Protein AF-A0AAF0R955-F1 (afdb_monomer)

pLDDT: mean 79.04, std 15.44, range [46.47, 97.5]

Structure (mmCIF, N/CA/C/O backbone):
data_AF-A0AAF0R955-F1
#
_entry.id   AF-A0AAF0R955-F1
#
loop_
_atom_site.group_PDB
_atom_site.id
_atom_site.type_symbol
_atom_site.label_atom_id
_atom_site.label_alt_id
_atom_site.label_comp_id
_atom_site.label_asym_id
_atom_site.label_entity_id
_atom_site.label_seq_id
_atom_site.pdbx_PDB_ins_code
_atom_site.Cartn_x
_atom_site.Cartn_y
_atom_site.Cartn_z
_atom_site.occupancy
_atom_site.B_iso_or_equiv
_atom_site.auth_seq_id
_atom_site.auth_comp_id
_atom_site.auth_asym_id
_atom_site.auth_atom_id
_atom_site.pdbx_PDB_model_num
ATOM 1 N N . LEU A 1 1 ? 21.781 14.981 -6.974 1.00 46.47 1 LEU A N 1
ATOM 2 C CA . LEU A 1 1 ? 20.599 15.877 -7.024 1.00 46.47 1 LEU A CA 1
ATOM 3 C C . LEU A 1 1 ? 19.527 15.297 -6.111 1.00 46.47 1 LEU A C 1
ATOM 5 O O . LEU A 1 1 ? 18.866 14.338 -6.488 1.00 46.47 1 LEU A O 1
ATOM 9 N N . GLN A 1 2 ? 19.430 15.808 -4.885 1.00 51.97 2 GLN A N 1
ATOM 10 C CA . GLN A 1 2 ? 18.447 15.369 -3.895 1.00 51.97 2 GLN A CA 1
ATOM 11 C C . GLN A 1 2 ? 17.119 16.076 -4.202 1.00 51.97 2 GLN A C 1
ATOM 13 O O . GLN A 1 2 ? 17.027 17.295 -4.088 1.00 51.97 2 GLN A O 1
ATOM 18 N N . LEU A 1 3 ? 16.104 15.339 -4.657 1.00 54.38 3 LEU A N 1
ATOM 19 C CA . LEU A 1 3 ? 14.757 15.879 -4.875 1.00 54.38 3 LEU A CA 1
ATOM 20 C C . LEU A 1 3 ? 14.030 15.946 -3.527 1.00 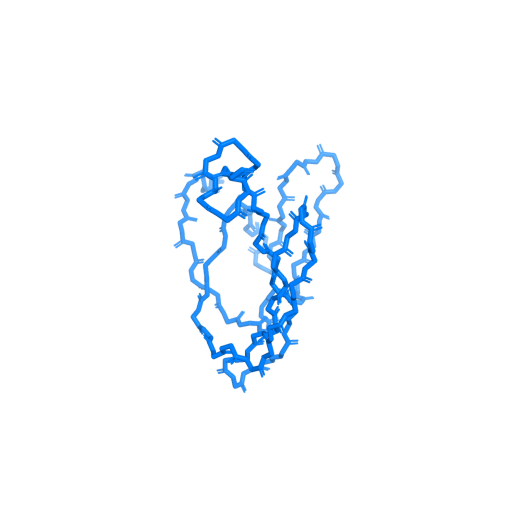54.38 3 LEU A C 1
ATOM 22 O O . LEU A 1 3 ? 13.204 15.100 -3.198 1.00 54.38 3 LEU A O 1
ATOM 26 N N . VAL A 1 4 ? 14.386 16.946 -2.723 1.00 54.47 4 VAL A N 1
ATOM 27 C CA . VAL A 1 4 ? 13.684 17.260 -1.476 1.00 54.47 4 VAL A CA 1
ATOM 28 C C . VAL A 1 4 ? 12.288 17.780 -1.848 1.00 54.47 4 VAL A C 1
ATOM 30 O O . VAL A 1 4 ? 12.170 18.744 -2.598 1.00 54.47 4 VAL A O 1
ATOM 33 N N . ASN A 1 5 ? 11.237 17.123 -1.351 1.00 58.12 5 ASN A N 1
ATOM 34 C CA . ASN A 1 5 ? 9.813 17.464 -1.541 1.00 58.12 5 ASN A CA 1
ATOM 35 C C . ASN A 1 5 ? 9.205 17.230 -2.936 1.00 58.12 5 ASN A C 1
ATOM 37 O O . ASN A 1 5 ? 8.158 17.795 -3.250 1.00 58.12 5 ASN A O 1
ATOM 41 N N . ALA A 1 6 ? 9.784 16.364 -3.769 1.00 64.50 6 ALA A N 1
ATOM 42 C CA . ALA A 1 6 ? 9.108 15.954 -5.000 1.00 64.50 6 ALA A CA 1
ATOM 43 C C . ALA A 1 6 ? 8.033 14.891 -4.718 1.00 64.50 6 ALA A C 1
ATOM 45 O O . ALA A 1 6 ? 8.331 13.802 -4.228 1.00 64.50 6 ALA A O 1
ATOM 46 N N . HIS A 1 7 ? 6.784 15.195 -5.067 1.00 65.88 7 HIS A N 1
ATOM 47 C CA . HIS A 1 7 ? 5.679 14.241 -5.026 1.00 65.88 7 HIS A CA 1
ATOM 48 C C . HIS A 1 7 ? 5.723 13.367 -6.277 1.00 65.88 7 HIS A C 1
ATOM 50 O O . HIS A 1 7 ? 5.182 13.715 -7.327 1.00 65.88 7 HIS A O 1
ATOM 56 N N . ASN A 1 8 ? 6.417 12.238 -6.182 1.00 75.25 8 ASN A N 1
ATOM 57 C CA . ASN A 1 8 ? 6.484 11.286 -7.280 1.00 75.25 8 ASN A CA 1
ATOM 58 C C . ASN A 1 8 ? 5.301 10.316 -7.187 1.00 75.25 8 ASN A C 1
ATOM 60 O O . ASN A 1 8 ? 5.060 9.717 -6.135 1.00 75.25 8 ASN A O 1
ATOM 64 N N . LYS A 1 9 ? 4.573 10.177 -8.298 1.00 86.94 9 LYS A N 1
ATOM 65 C CA . LYS A 1 9 ? 3.480 9.213 -8.437 1.00 86.94 9 LYS A CA 1
ATOM 66 C C . LYS A 1 9 ? 4.048 7.853 -8.830 1.00 86.94 9 LYS A C 1
ATOM 68 O O . LYS A 1 9 ? 4.807 7.771 -9.794 1.00 86.94 9 LYS A O 1
ATOM 73 N N . PHE A 1 10 ? 3.666 6.823 -8.091 1.00 88.38 10 PHE A N 1
ATOM 74 C CA . PHE A 1 10 ? 4.115 5.446 -8.268 1.00 88.38 10 PHE A CA 1
ATOM 75 C C . PHE A 1 10 ? 2.933 4.508 -8.469 1.00 88.38 10 PHE A C 1
ATOM 77 O O . PHE A 1 10 ? 1.839 4.751 -7.948 1.00 88.38 10 PHE A O 1
ATOM 84 N N . LEU A 1 11 ? 3.183 3.419 -9.191 1.00 92.38 11 LEU A N 1
ATOM 85 C CA . LEU A 1 11 ? 2.287 2.269 -9.192 1.00 92.38 11 LEU A CA 1
ATOM 86 C C . LEU A 1 11 ? 2.442 1.521 -7.869 1.00 92.38 11 LEU A C 1
ATOM 88 O O . LEU A 1 11 ? 3.509 1.553 -7.252 1.00 92.38 11 LEU A O 1
ATOM 92 N N . VAL A 1 12 ? 1.400 0.819 -7.437 1.00 92.12 12 VAL A N 1
ATOM 93 C CA . VAL A 1 12 ? 1.421 0.044 -6.191 1.00 92.12 12 VAL A CA 1
ATOM 94 C C . VAL A 1 12 ? 2.547 -0.999 -6.214 1.00 92.12 12 VAL A C 1
ATOM 96 O O . VAL A 1 12 ? 3.253 -1.173 -5.220 1.00 92.12 12 VAL A O 1
ATOM 99 N N . PHE A 1 13 ? 2.803 -1.621 -7.368 1.00 92.19 13 PHE A N 1
ATOM 100 C CA . PHE A 1 13 ? 3.927 -2.543 -7.553 1.00 92.19 13 PHE A CA 1
ATOM 101 C C . PHE A 1 13 ? 5.304 -1.913 -7.268 1.00 92.19 13 PHE A C 1
ATOM 103 O O . PHE A 1 13 ? 6.187 -2.580 -6.724 1.00 92.19 13 PHE A O 1
ATOM 110 N N . ASP A 1 14 ? 5.507 -0.628 -7.583 1.00 90.19 14 ASP A N 1
ATOM 111 C CA . ASP A 1 14 ? 6.808 0.028 -7.399 1.00 90.19 14 ASP A CA 1
ATOM 112 C C . ASP A 1 14 ? 7.217 0.081 -5.920 1.00 90.19 14 ASP A C 1
ATOM 114 O O . ASP A 1 14 ? 8.410 -0.006 -5.609 1.00 90.19 14 ASP A O 1
ATOM 118 N N . PHE A 1 15 ? 6.244 0.151 -5.001 1.00 88.88 15 PHE A N 1
ATOM 119 C CA . PHE A 1 15 ? 6.493 0.171 -3.557 1.00 88.88 15 PHE A CA 1
ATOM 120 C C . PHE A 1 15 ? 7.185 -1.099 -3.059 1.00 88.88 15 PHE A C 1
ATOM 122 O O . PHE A 1 15 ? 7.984 -1.027 -2.128 1.00 88.88 15 PHE A O 1
ATOM 129 N N . LEU A 1 16 ? 6.955 -2.245 -3.708 1.00 87.69 16 LEU A N 1
ATOM 130 C CA . LEU A 1 16 ? 7.617 -3.506 -3.359 1.00 87.69 16 LEU A C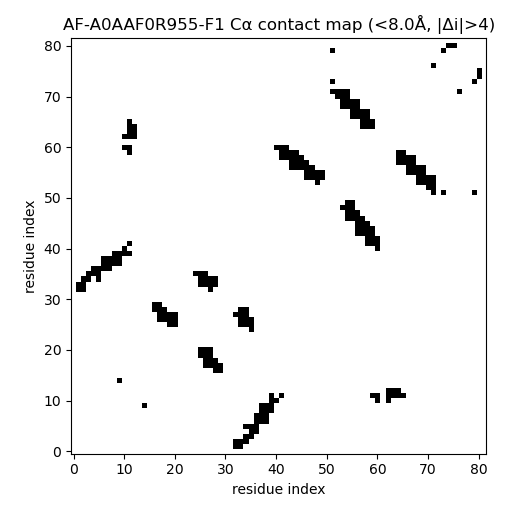A 1
ATOM 131 C C . LEU A 1 16 ? 9.105 -3.521 -3.725 1.00 87.69 16 LEU A C 1
ATOM 133 O O . LEU A 1 16 ? 9.862 -4.353 -3.230 1.00 87.69 16 LEU A O 1
ATOM 137 N N . THR A 1 17 ? 9.535 -2.610 -4.599 1.00 86.06 17 THR A N 1
ATOM 138 C CA . THR A 1 17 ? 10.930 -2.511 -5.051 1.00 86.06 17 THR A CA 1
ATOM 139 C C . THR A 1 17 ? 11.745 -1.481 -4.269 1.00 86.06 17 THR A C 1
ATOM 141 O O . THR A 1 17 ? 12.950 -1.349 -4.498 1.00 86.06 17 THR A O 1
ATOM 144 N N . LEU A 1 18 ? 11.099 -0.749 -3.358 1.00 85.38 18 LEU A N 1
ATOM 145 C CA . LEU A 1 18 ? 11.732 0.260 -2.524 1.00 85.38 18 LEU A CA 1
ATOM 146 C C . LEU A 1 18 ? 12.683 -0.387 -1.513 1.00 85.38 18 LEU A C 1
ATOM 148 O O . LEU A 1 18 ? 12.327 -1.337 -0.818 1.00 85.38 18 LEU A O 1
ATOM 152 N N . LYS A 1 19 ? 13.900 0.153 -1.409 1.00 82.75 19 LYS A N 1
ATOM 153 C CA . LYS A 1 19 ? 14.908 -0.300 -0.445 1.00 82.75 19 LYS A CA 1
ATOM 154 C C . LYS A 1 19 ? 15.193 0.799 0.563 1.00 82.75 19 LYS A C 1
ATOM 156 O O . LYS A 1 19 ? 15.507 1.930 0.184 1.00 82.75 19 LYS A O 1
ATOM 161 N N . LEU A 1 20 ? 15.111 0.451 1.845 1.00 80.44 20 LEU A N 1
ATOM 162 C CA . LEU A 1 20 ? 15.568 1.324 2.918 1.00 80.44 20 LEU A CA 1
ATOM 163 C C . LEU A 1 20 ? 17.074 1.543 2.766 1.00 80.44 20 LEU A C 1
ATOM 165 O O . LEU A 1 20 ? 17.815 0.576 2.583 1.00 80.44 20 LEU A O 1
ATOM 169 N N . ILE A 1 21 ? 17.513 2.795 2.842 1.00 76.19 21 ILE A N 1
ATOM 170 C CA . ILE A 1 21 ? 18.935 3.119 2.911 1.00 76.19 21 ILE A CA 1
ATOM 171 C C . ILE A 1 21 ? 19.316 3.088 4.395 1.00 76.19 21 ILE A C 1
ATOM 173 O O . ILE A 1 21 ? 18.805 3.904 5.164 1.00 76.19 21 ILE A O 1
ATOM 177 N N . PRO A 1 22 ? 20.164 2.147 4.844 1.00 67.62 22 PRO A N 1
ATOM 178 C CA . PRO A 1 22 ? 20.612 2.125 6.230 1.00 67.62 22 PRO A CA 1
ATOM 179 C C . PRO A 1 22 ? 21.288 3.456 6.582 1.00 67.62 22 PRO A C 1
ATOM 181 O O . PRO A 1 22 ? 22.065 3.974 5.786 1.00 67.62 22 PRO A O 1
ATOM 184 N N . HIS A 1 23 ? 21.015 3.984 7.776 1.00 70.50 23 HIS A N 1
ATOM 185 C CA . HIS A 1 23 ? 21.547 5.256 8.300 1.00 70.50 23 HIS A CA 1
ATOM 186 C C . HIS A 1 23 ? 20.970 6.550 7.702 1.00 70.50 23 HIS A C 1
ATOM 188 O O . HIS A 1 23 ? 21.314 7.629 8.181 1.00 70.50 23 HIS A O 1
ATOM 194 N N . GLU A 1 24 ? 20.029 6.466 6.761 1.00 66.38 24 GLU A N 1
ATOM 195 C CA . GLU A 1 24 ? 19.244 7.613 6.305 1.00 66.38 24 GLU A CA 1
ATOM 196 C C . GLU A 1 24 ? 17.751 7.370 6.559 1.00 66.38 24 GLU A C 1
ATOM 198 O O . GLU A 1 24 ? 17.246 6.263 6.390 1.00 66.38 24 GLU A O 1
ATOM 203 N N . SER A 1 25 ? 16.993 8.414 6.901 1.00 65.88 25 SER A N 1
ATOM 204 C CA . SER A 1 25 ? 15.519 8.374 6.909 1.00 65.88 25 SER A CA 1
ATOM 205 C C . SER A 1 25 ? 14.930 8.437 5.489 1.00 65.88 25 SER A C 1
ATOM 207 O O . SER A 1 25 ? 13.835 8.959 5.275 1.00 65.88 25 SER A O 1
ATOM 209 N N . THR A 1 26 ? 15.665 7.912 4.507 1.00 64.75 26 THR A N 1
ATOM 210 C CA . THR A 1 26 ? 15.381 8.037 3.080 1.00 64.75 26 THR A CA 1
ATOM 211 C C . THR A 1 26 ? 15.243 6.661 2.447 1.00 64.75 26 THR A C 1
ATOM 213 O O . THR A 1 26 ? 15.946 5.708 2.790 1.00 64.75 26 THR A O 1
ATOM 216 N N . ILE A 1 27 ? 14.336 6.555 1.482 1.00 69.38 27 ILE A N 1
ATOM 217 C CA . ILE A 1 27 ? 14.097 5.325 0.734 1.00 69.38 27 ILE A CA 1
ATOM 218 C C . ILE A 1 27 ? 14.696 5.480 -0.665 1.00 69.38 27 ILE A C 1
ATOM 220 O O . ILE A 1 27 ? 14.546 6.524 -1.299 1.00 69.38 27 ILE A O 1
ATOM 224 N N . SER A 1 28 ? 15.360 4.438 -1.163 1.00 66.31 28 SER A N 1
ATOM 225 C CA . SER A 1 28 ? 15.829 4.372 -2.549 1.00 66.31 28 SER A CA 1
ATOM 226 C C . SER A 1 28 ? 14.838 3.607 -3.420 1.00 66.31 28 SER A C 1
ATOM 228 O O . SER A 1 28 ? 14.366 2.523 -3.070 1.00 66.31 28 SER A O 1
ATOM 230 N N . SER A 1 29 ? 14.529 4.174 -4.583 1.00 70.12 29 SER A N 1
ATOM 231 C CA . SER A 1 29 ? 13.838 3.456 -5.659 1.00 70.12 29 SER A CA 1
ATOM 232 C C . SER A 1 29 ? 14.827 2.740 -6.577 1.00 70.12 29 SER A C 1
ATOM 234 O O . SER A 1 29 ? 16.018 3.048 -6.589 1.00 70.12 29 SER A O 1
ATOM 236 N N . ARG A 1 30 ? 14.321 1.838 -7.430 1.00 65.06 30 ARG A N 1
ATOM 237 C CA . ARG A 1 30 ? 15.106 1.092 -8.434 1.00 65.06 30 ARG A CA 1
ATOM 238 C C . ARG A 1 30 ? 15.977 1.967 -9.353 1.00 65.06 30 ARG A C 1
ATOM 240 O O . ARG A 1 30 ? 16.913 1.461 -9.955 1.00 65.06 30 ARG A O 1
ATOM 247 N N . LYS A 1 31 ? 15.672 3.263 -9.477 1.00 67.44 31 LYS A N 1
ATOM 248 C CA . LYS A 1 31 ? 16.432 4.237 -10.283 1.00 67.44 31 LYS A CA 1
ATOM 249 C C . LYS A 1 31 ? 17.390 5.101 -9.447 1.00 67.44 31 LYS A C 1
ATOM 251 O O . LYS A 1 31 ? 17.691 6.214 -9.864 1.00 67.44 31 LYS A O 1
ATOM 256 N N . GLU A 1 32 ? 17.775 4.640 -8.253 1.00 64.12 32 GLU A N 1
ATOM 257 C CA . GLU A 1 32 ? 18.679 5.337 -7.315 1.00 64.12 32 GLU A CA 1
ATOM 258 C C . GLU A 1 32 ? 18.220 6.758 -6.953 1.00 64.12 32 GLU A C 1
ATOM 260 O O . GLU A 1 32 ? 18.995 7.624 -6.553 1.00 64.12 32 GLU A O 1
ATOM 265 N N . ARG A 1 33 ? 16.914 7.021 -7.073 1.00 70.69 33 ARG A N 1
ATOM 266 C CA . ARG A 1 33 ? 16.332 8.271 -6.593 1.00 70.69 33 ARG A CA 1
ATOM 267 C C . ARG A 1 33 ? 15.993 8.107 -5.124 1.00 70.69 33 ARG A C 1
ATOM 269 O O . ARG A 1 33 ? 15.220 7.211 -4.777 1.00 70.69 33 ARG A O 1
ATOM 276 N N . HIS A 1 34 ? 16.554 8.998 -4.317 1.00 74.81 34 HIS A N 1
ATOM 277 C CA . HIS A 1 34 ? 16.183 9.216 -2.927 1.00 74.81 34 HIS A CA 1
ATOM 278 C C . HIS A 1 34 ? 14.765 9.790 -2.866 1.00 74.81 34 HIS A C 1
ATOM 280 O O . HIS A 1 34 ? 14.464 10.794 -3.517 1.00 74.81 34 HIS A O 1
ATOM 286 N N . LEU A 1 35 ? 13.897 9.134 -2.104 1.00 75.56 35 LEU A N 1
ATOM 287 C CA . LEU 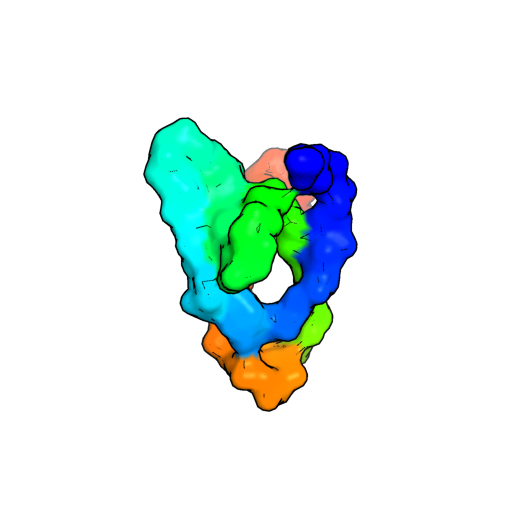A 1 35 ? 12.496 9.486 -1.935 1.00 75.56 3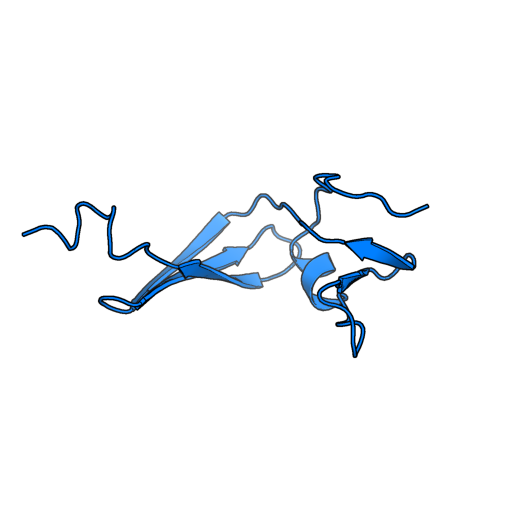5 LEU A CA 1
ATOM 288 C C . LEU A 1 35 ? 12.215 9.744 -0.459 1.00 75.56 35 LEU A C 1
ATOM 290 O O . LEU A 1 35 ? 12.468 8.888 0.389 1.00 75.56 35 LEU A O 1
ATOM 294 N N . SER A 1 36 ? 11.654 10.917 -0.175 1.00 76.19 36 SER A N 1
ATOM 295 C CA . SER A 1 36 ? 11.073 11.247 1.130 1.00 76.19 36 SER A CA 1
ATOM 296 C C . SER A 1 36 ? 9.553 11.070 1.150 1.00 76.19 36 SER A C 1
ATOM 298 O O . SER A 1 36 ? 8.970 10.859 2.209 1.00 76.19 36 SER A O 1
ATOM 300 N N . ARG A 1 37 ? 8.900 11.149 -0.018 1.00 79.81 37 ARG A N 1
ATOM 301 C CA . ARG A 1 37 ? 7.451 11.019 -0.178 1.00 79.81 37 ARG A CA 1
ATOM 302 C C . ARG A 1 37 ? 7.113 10.295 -1.478 1.00 79.81 37 ARG A C 1
ATOM 304 O O . ARG A 1 37 ? 7.740 10.526 -2.511 1.00 79.81 37 ARG A O 1
ATOM 311 N N . ALA A 1 38 ? 6.103 9.438 -1.412 1.00 85.31 38 ALA A N 1
ATOM 312 C CA . ALA A 1 38 ? 5.551 8.712 -2.545 1.00 85.31 38 ALA A CA 1
ATOM 313 C C . ALA A 1 38 ? 4.026 8.825 -2.515 1.00 85.31 38 ALA A C 1
ATOM 315 O O . ALA A 1 38 ? 3.418 8.812 -1.444 1.00 85.31 38 ALA A O 1
ATOM 316 N N . GLU A 1 39 ? 3.423 8.955 -3.689 1.00 89.19 39 GLU A N 1
ATOM 317 C CA . GLU A 1 39 ? 1.974 9.027 -3.850 1.00 89.19 39 GLU A CA 1
ATOM 318 C C . GLU A 1 39 ? 1.512 7.961 -4.833 1.00 89.19 39 GLU A C 1
ATOM 320 O O . GLU A 1 39 ? 2.218 7.632 -5.784 1.00 89.19 39 GLU A O 1
ATOM 325 N N . THR A 1 40 ? 0.318 7.423 -4.615 1.00 92.25 40 THR A N 1
ATOM 326 C CA . THR A 1 40 ? -0.303 6.452 -5.514 1.00 92.25 40 THR A CA 1
ATOM 327 C C . THR A 1 40 ? -1.815 6.616 -5.490 1.00 92.25 40 THR A C 1
ATOM 329 O O . THR A 1 40 ? -2.365 7.226 -4.571 1.00 92.25 40 THR A O 1
ATOM 332 N N . MET A 1 41 ? -2.480 6.101 -6.517 1.00 94.19 41 MET A N 1
ATOM 333 C CA . MET A 1 41 ? -3.932 6.083 -6.628 1.00 94.19 41 MET A CA 1
ATOM 334 C C . MET A 1 41 ? -4.359 4.641 -6.863 1.00 94.19 41 MET A C 1
ATOM 336 O O . MET A 1 41 ? -3.918 4.020 -7.823 1.00 94.19 41 MET A O 1
ATOM 340 N N . ALA A 1 42 ? -5.202 4.127 -5.977 1.00 95.69 42 ALA A N 1
ATOM 341 C CA . ALA A 1 42 ? -5.588 2.725 -5.941 1.00 95.69 42 ALA A CA 1
ATOM 342 C C . ALA A 1 42 ? -6.997 2.577 -5.352 1.00 95.69 42 ALA A C 1
ATOM 344 O O . ALA A 1 42 ? -7.504 3.481 -4.679 1.00 95.69 42 ALA A O 1
ATOM 345 N N . IL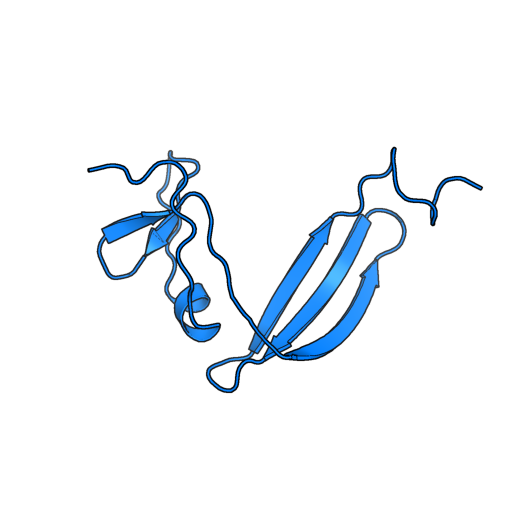E A 1 43 ? -7.620 1.429 -5.592 1.00 97.50 43 ILE A N 1
ATOM 346 C CA . ILE A 1 43 ? -8.908 1.047 -5.019 1.00 97.50 43 ILE A CA 1
ATOM 347 C C . ILE A 1 43 ? -8.671 0.473 -3.624 1.00 97.50 43 ILE A C 1
ATOM 349 O O . ILE A 1 43 ? -7.831 -0.402 -3.435 1.00 97.50 43 ILE A O 1
ATOM 353 N N . VAL A 1 44 ? -9.438 0.942 -2.640 1.00 97.00 44 VAL A N 1
ATOM 354 C CA . VAL A 1 44 ? -9.484 0.321 -1.312 1.00 97.00 44 VAL A CA 1
ATOM 355 C C . VAL A 1 44 ? -10.337 -0.937 -1.401 1.00 97.00 44 VAL A C 1
ATOM 357 O O . VAL A 1 44 ? -11.548 -0.845 -1.597 1.00 97.00 44 VAL A O 1
ATOM 360 N N . VAL A 1 45 ? -9.717 -2.099 -1.229 1.00 97.25 45 VAL A N 1
ATOM 361 C CA . VAL A 1 45 ? -10.409 -3.395 -1.299 1.00 97.25 45 VAL A CA 1
ATOM 362 C C . VAL A 1 45 ? -10.743 -3.953 0.083 1.00 97.25 45 VAL A C 1
ATOM 364 O O . VAL A 1 45 ? -11.676 -4.739 0.228 1.00 97.25 45 VAL A O 1
ATOM 367 N N . SER A 1 46 ? -10.025 -3.517 1.120 1.00 96.81 46 SER A N 1
ATOM 368 C CA . SER A 1 46 ? -10.301 -3.883 2.509 1.00 96.81 46 SER A CA 1
ATOM 369 C C . SER A 1 46 ? -10.063 -2.692 3.445 1.00 96.81 46 SER A C 1
ATOM 371 O O . SER A 1 46 ? -9.281 -1.783 3.150 1.00 96.81 46 SER A O 1
ATOM 373 N N . ARG A 1 47 ? -10.752 -2.690 4.590 1.00 95.00 47 ARG A N 1
ATOM 374 C CA . ARG A 1 47 ? -10.574 -1.703 5.660 1.00 95.00 47 ARG A CA 1
ATOM 375 C C . ARG A 1 47 ? -10.649 -2.396 7.015 1.00 95.00 47 ARG A C 1
ATOM 377 O O . ARG A 1 47 ? -11.656 -3.017 7.336 1.00 95.00 47 ARG A O 1
ATOM 384 N N . ASP A 1 48 ? -9.617 -2.210 7.825 1.00 93.94 48 ASP A N 1
ATOM 385 C CA . ASP A 1 48 ? -9.494 -2.752 9.176 1.00 93.94 48 ASP A CA 1
ATOM 386 C C . ASP A 1 48 ? -9.189 -1.620 10.164 1.00 93.94 48 ASP A C 1
ATOM 388 O O . ASP A 1 48 ? -8.195 -0.896 10.045 1.00 93.94 48 ASP A O 1
ATOM 392 N N . PHE A 1 49 ? -10.075 -1.445 11.143 1.00 90.44 49 PHE A N 1
ATOM 393 C CA . PHE A 1 49 ? -9.953 -0.409 12.159 1.00 90.44 49 PHE A CA 1
ATOM 394 C C . PHE A 1 49 ? -9.235 -0.952 13.394 1.00 90.44 49 PHE A C 1
ATOM 396 O O . PHE A 1 49 ? -9.782 -1.749 14.161 1.00 90.44 49 PHE A O 1
ATOM 403 N N . LYS A 1 50 ? -8.009 -0.479 13.639 1.00 86.31 50 LYS A N 1
ATOM 404 C CA . LYS A 1 50 ? -7.302 -0.736 14.894 1.00 86.31 50 LYS A CA 1
ATOM 405 C C . LYS A 1 50 ? -7.582 0.410 15.854 1.00 86.31 50 LYS A C 1
ATOM 407 O O . LYS A 1 50 ? -6.928 1.451 15.797 1.00 86.31 50 LYS A O 1
ATOM 412 N N . HIS A 1 51 ? -8.556 0.178 16.737 1.00 79.44 51 HIS A N 1
ATOM 413 C CA . HIS A 1 51 ? -8.983 1.104 17.787 1.00 79.44 51 HIS A CA 1
ATOM 414 C C . HIS A 1 51 ? -7.803 1.851 18.419 1.00 79.44 51 HIS A C 1
ATOM 416 O O . HIS A 1 51 ? -6.817 1.240 18.833 1.00 79.44 51 HIS A O 1
ATOM 422 N N . ASN A 1 52 ? -7.936 3.178 18.460 1.00 73.62 52 ASN A N 1
ATOM 423 C CA . ASN A 1 52 ? -6.994 4.141 19.028 1.00 73.62 52 ASN A CA 1
ATOM 424 C C . ASN A 1 52 ? -5.546 4.071 18.501 1.00 73.62 52 ASN A C 1
ATOM 426 O O . ASN A 1 52 ? -4.632 4.570 19.154 1.00 73.62 52 ASN A O 1
ATOM 430 N N . ARG A 1 53 ? -5.313 3.436 17.342 1.00 82.88 53 ARG A N 1
ATOM 431 C CA . ARG A 1 53 ? -3.978 3.318 16.735 1.00 82.88 53 ARG A CA 1
ATOM 432 C C . ARG A 1 53 ? -3.962 3.801 15.290 1.00 82.88 53 ARG 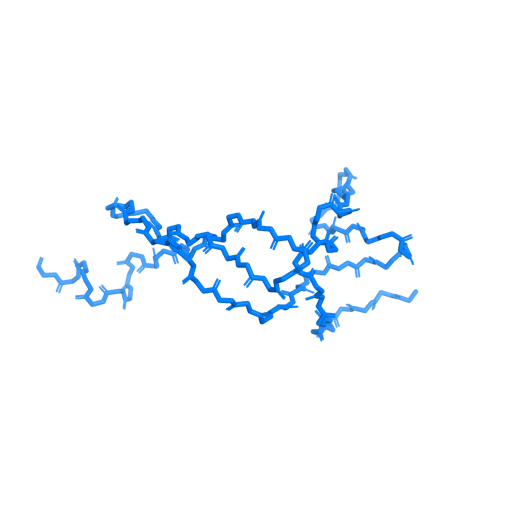A C 1
ATOM 434 O O . ARG A 1 53 ? -3.353 4.821 14.984 1.00 82.88 53 ARG A O 1
ATOM 441 N N . PHE A 1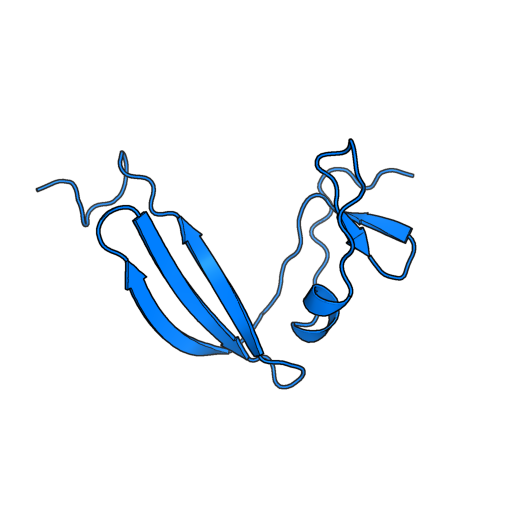 54 ? -4.618 3.071 14.394 1.00 88.81 54 PHE A N 1
ATOM 442 C CA . PHE A 1 54 ? -4.576 3.351 12.961 1.00 88.81 54 PHE A CA 1
ATOM 443 C C . PHE A 1 54 ? -5.723 2.673 12.214 1.00 88.81 54 PHE A C 1
ATOM 445 O O . PHE A 1 54 ? -6.320 1.703 12.685 1.00 88.81 54 PHE A O 1
ATOM 452 N N . ILE A 1 55 ? -5.990 3.156 11.006 1.00 92.69 55 ILE A N 1
ATOM 453 C CA . ILE A 1 55 ? -6.806 2.454 10.017 1.00 92.69 55 ILE A CA 1
ATOM 454 C C . ILE A 1 55 ? -5.851 1.793 9.036 1.00 92.69 55 ILE A C 1
ATOM 456 O O . ILE A 1 55 ? -4.995 2.463 8.458 1.00 92.69 55 ILE A O 1
ATOM 460 N N . ARG A 1 56 ? -5.977 0.480 8.858 1.00 94.75 56 ARG A N 1
ATOM 461 C CA . ARG A 1 56 ? 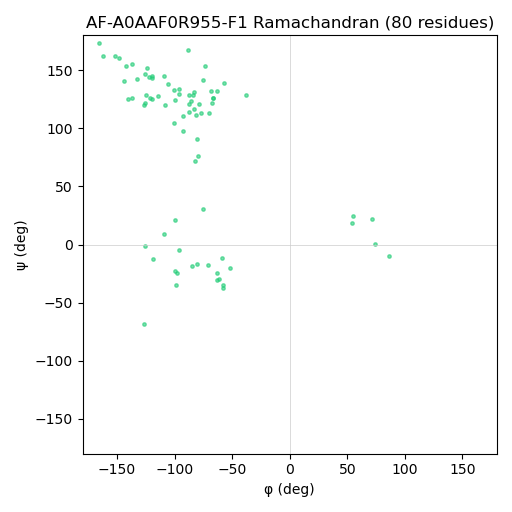-5.298 -0.232 7.782 1.00 94.75 56 ARG A CA 1
ATOM 462 C C . ARG A 1 56 ? -6.266 -0.376 6.620 1.00 94.75 56 ARG A C 1
ATOM 464 O O . ARG A 1 56 ? -7.390 -0.837 6.793 1.00 94.75 56 ARG A O 1
ATOM 471 N N . PHE A 1 57 ? -5.804 -0.001 5.445 1.00 96.06 57 PHE A N 1
ATOM 472 C CA . PHE A 1 57 ? -6.446 -0.306 4.182 1.00 96.06 57 PHE A CA 1
ATOM 473 C C . PHE A 1 57 ? -5.585 -1.332 3.474 1.00 96.06 57 PHE A C 1
ATOM 475 O O . PHE A 1 57 ? -4.362 -1.254 3.570 1.00 96.06 57 PHE A O 1
ATOM 482 N N . ASP A 1 58 ? -6.191 -2.252 2.747 1.00 96.44 58 ASP A N 1
ATOM 483 C CA . ASP A 1 58 ? -5.463 -2.879 1.658 1.00 96.44 58 ASP A CA 1
ATOM 484 C C . ASP A 1 58 ? -5.905 -2.223 0.345 1.00 96.44 58 ASP A C 1
ATOM 486 O O . ASP A 1 58 ? -7.099 -1.973 0.134 1.00 96.44 58 ASP A O 1
ATOM 490 N N . ILE A 1 59 ? -4.925 -1.872 -0.487 1.00 96.69 59 ILE A N 1
ATOM 491 C CA . ILE A 1 59 ? -5.117 -1.110 -1.722 1.00 96.69 59 ILE A CA 1
ATOM 492 C C . ILE A 1 59 ? -4.645 -1.911 -2.934 1.00 96.69 59 ILE A C 1
ATOM 494 O O . ILE A 1 59 ? -3.638 -2.610 -2.848 1.00 96.69 59 ILE A O 1
ATOM 498 N N . ASP A 1 60 ? -5.361 -1.778 -4.049 1.00 96.25 60 ASP A N 1
ATOM 499 C CA . ASP A 1 60 ? -5.082 -2.442 -5.327 1.00 96.25 60 ASP A CA 1
ATOM 500 C C . ASP A 1 60 ? -5.263 -1.452 -6.492 1.00 96.25 60 ASP A C 1
ATOM 502 O O . ASP A 1 60 ? -6.305 -0.803 -6.603 1.00 96.25 60 ASP A O 1
ATOM 506 N N . ASP A 1 61 ? -4.250 -1.292 -7.344 1.00 95.25 61 ASP A N 1
ATOM 507 C CA . ASP A 1 61 ? -4.306 -0.459 -8.560 1.00 95.25 61 ASP A CA 1
ATOM 508 C C . ASP A 1 61 ? -4.318 -1.277 -9.868 1.00 95.25 61 ASP A C 1
ATOM 510 O O . ASP A 1 61 ? -4.182 -0.717 -10.956 1.00 95.25 61 ASP A O 1
ATOM 514 N N . GLY A 1 62 ? -4.462 -2.601 -9.774 1.00 95.88 62 GLY A N 1
ATOM 515 C CA . GLY A 1 62 ? -4.358 -3.555 -10.876 1.00 95.88 62 GLY A CA 1
ATOM 516 C C . GLY A 1 62 ? -2.932 -4.034 -11.161 1.00 95.88 62 GLY A C 1
ATOM 517 O O . GLY A 1 62 ? -2.756 -4.976 -11.934 1.00 95.88 62 GLY A O 1
ATOM 518 N N . THR A 1 63 ? -1.909 -3.428 -10.548 1.00 95.19 63 THR A N 1
ATOM 519 C CA . THR A 1 63 ? -0.502 -3.846 -10.688 1.00 95.19 63 THR A CA 1
ATOM 520 C C . THR A 1 63 ? -0.034 -4.700 -9.519 1.00 95.19 63 THR A C 1
ATOM 522 O O . THR A 1 63 ? 0.768 -5.617 -9.704 1.00 95.19 63 THR A O 1
ATOM 525 N N . CYS A 1 64 ? -0.521 -4.408 -8.312 1.00 93.06 64 CYS A N 1
ATOM 526 C CA . CYS A 1 64 ? -0.289 -5.200 -7.114 1.00 93.06 64 CYS A CA 1
ATOM 527 C C . CYS A 1 64 ? -1.255 -4.793 -5.991 1.00 93.06 64 CYS A C 1
ATOM 529 O O . CYS A 1 64 ? -1.956 -3.789 -6.087 1.00 93.06 64 CYS A O 1
ATOM 531 N N . PHE A 1 65 ? -1.217 -5.551 -4.898 1.00 92.75 65 PHE A N 1
ATOM 532 C CA . PHE A 1 65 ? -1.975 -5.324 -3.677 1.00 92.75 65 PHE A CA 1
ATOM 533 C C . PHE A 1 65 ? -1.014 -5.118 -2.498 1.00 92.75 65 PHE A C 1
ATOM 535 O O . PHE A 1 65 ? -0.159 -5.972 -2.246 1.00 92.75 65 PHE A O 1
ATOM 542 N N . ILE A 1 66 ? -1.148 -4.008 -1.762 1.00 94.69 66 ILE A N 1
ATOM 543 C CA . ILE A 1 66 ? -0.322 -3.718 -0.573 1.00 94.69 66 ILE A CA 1
ATOM 544 C C . ILE A 1 66 ? -1.158 -3.154 0.585 1.00 94.69 66 ILE A C 1
ATOM 546 O O . ILE A 1 66 ? -2.192 -2.523 0.352 1.00 94.69 66 ILE A O 1
ATOM 550 N N . PRO A 1 67 ? -0.703 -3.306 1.841 1.00 95.44 67 PRO A N 1
ATOM 551 C CA . PRO A 1 67 ? -1.294 -2.596 2.967 1.00 95.44 67 PRO A CA 1
ATOM 552 C C . PRO A 1 67 ? -0.876 -1.116 2.999 1.00 95.44 67 PRO A C 1
ATOM 554 O O . PRO A 1 67 ? 0.288 -0.776 2.791 1.00 95.44 67 PRO A O 1
ATOM 557 N N . TYR A 1 68 ? -1.810 -0.243 3.367 1.00 93.50 68 TYR A N 1
ATOM 558 C CA . TYR A 1 68 ? -1.604 1.176 3.645 1.00 93.50 68 TYR A CA 1
ATOM 559 C C . TYR A 1 68 ? -2.113 1.521 5.050 1.00 93.50 68 TYR A C 1
ATOM 561 O O . TYR A 1 68 ? -3.245 1.197 5.411 1.00 93.50 68 TYR A O 1
ATOM 569 N N . ILE A 1 69 ? -1.276 2.175 5.860 1.00 93.25 69 ILE A N 1
ATOM 570 C CA . ILE A 1 69 ? -1.592 2.526 7.251 1.00 93.25 69 ILE A CA 1
ATOM 571 C C . ILE A 1 69 ? -1.825 4.031 7.358 1.00 93.25 69 ILE A C 1
ATOM 573 O O . ILE A 1 69 ? -0.919 4.827 7.123 1.00 93.25 69 ILE A O 1
ATOM 577 N N . LEU A 1 70 ? -3.027 4.406 7.791 1.00 91.25 70 LEU A N 1
ATOM 578 C CA . LEU A 1 70 ? -3.360 5.761 8.208 1.00 91.25 70 LEU A CA 1
ATOM 579 C C . LEU A 1 70 ? -3.343 5.835 9.736 1.00 91.25 70 LEU A C 1
ATOM 581 O O . LEU A 1 70 ? -4.266 5.359 10.402 1.00 91.25 70 LEU A O 1
ATOM 585 N N . TRP A 1 71 ? -2.298 6.442 10.293 1.00 87.44 71 TRP A N 1
ATOM 586 C CA . TRP A 1 71 ? -2.232 6.749 11.720 1.00 87.44 71 TRP A CA 1
ATOM 587 C C . TRP A 1 71 ? -3.277 7.804 12.070 1.00 87.44 71 TRP A C 1
ATOM 589 O O . TRP A 1 71 ? -3.337 8.860 11.439 1.00 87.44 71 TRP A O 1
ATOM 599 N N . ILE A 1 72 ? -4.119 7.511 13.061 1.00 78.88 72 ILE A N 1
ATOM 600 C CA . ILE A 1 72 ? -5.128 8.466 13.512 1.00 78.88 72 ILE A CA 1
ATOM 601 C C . ILE A 1 72 ? -4.474 9.346 14.566 1.00 78.88 72 ILE A C 1
ATOM 603 O O . ILE A 1 72 ? -3.986 8.846 15.578 1.00 78.88 72 ILE A O 1
ATOM 607 N N . ASN A 1 73 ? -4.452 10.653 14.324 1.00 66.88 73 ASN A N 1
ATOM 608 C CA . ASN A 1 73 ? -3.926 11.596 15.295 1.00 66.88 73 ASN A CA 1
ATOM 609 C C . ASN A 1 73 ? -4.893 11.656 16.490 1.00 66.88 73 ASN A C 1
ATOM 611 O O . ASN A 1 73 ? -6.048 12.063 16.328 1.00 66.88 73 ASN A O 1
ATOM 615 N N . GLN A 1 74 ? -4.452 11.195 17.664 1.00 58.34 74 GLN A N 1
ATOM 616 C CA . GLN A 1 74 ? -5.306 11.086 18.854 1.00 58.34 74 GLN A CA 1
ATOM 617 C C . GLN A 1 74 ? -5.815 12.455 19.338 1.00 58.34 74 GLN A C 1
ATOM 619 O O . GLN A 1 74 ? -6.884 12.517 19.933 1.00 58.34 74 GLN A O 1
ATOM 624 N N . GLU A 1 75 ? -5.117 13.553 19.027 1.00 56.41 75 GLU A N 1
ATOM 625 C CA . GLU A 1 75 ? -5.502 14.900 19.479 1.00 56.41 75 GLU A CA 1
ATOM 626 C C . GLU A 1 75 ? -6.540 15.614 18.592 1.00 56.41 75 GLU A C 1
ATOM 628 O O . GLU A 1 75 ? -7.178 16.558 19.047 1.00 56.41 75 GLU A O 1
ATOM 633 N N . THR A 1 76 ? -6.747 15.193 17.337 1.00 55.31 76 THR A N 1
ATOM 634 C CA . THR A 1 76 ? -7.633 15.909 16.387 1.00 55.31 76 THR A CA 1
ATOM 635 C C . THR A 1 76 ?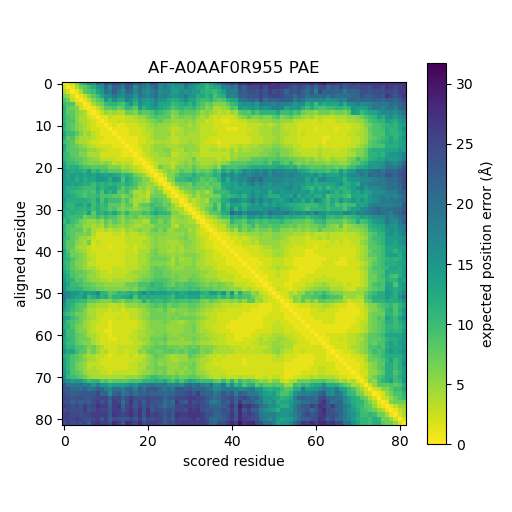 -8.726 15.046 15.761 1.00 55.31 76 THR A C 1
ATOM 637 O O . THR A 1 76 ? -9.538 15.539 14.975 1.00 55.31 76 THR A O 1
ATOM 640 N N . SER A 1 77 ? -8.783 13.754 16.087 1.00 53.81 77 SER A N 1
ATOM 641 C CA . SER A 1 77 ? -9.798 12.864 15.534 1.00 53.81 77 SER A CA 1
ATOM 642 C C . SER A 1 77 ? -11.118 12.956 16.301 1.00 53.81 77 SER A C 1
ATOM 644 O O . SER A 1 77 ? -11.227 12.538 17.453 1.00 53.81 77 SER A O 1
ATOM 646 N N . CYS A 1 78 ? -12.163 13.403 15.604 1.00 56.38 78 CYS A N 1
ATOM 647 C CA . CYS A 1 78 ? -13.546 13.449 16.086 1.00 56.38 78 CYS A CA 1
ATOM 648 C C . CYS A 1 78 ? -14.129 12.080 16.498 1.00 56.38 78 CYS A C 1
ATOM 650 O O . CYS A 1 78 ? -15.186 12.028 17.122 1.00 56.38 78 CYS A O 1
ATOM 652 N N . HIS A 1 79 ? -13.449 10.972 16.180 1.00 54.25 79 HIS A N 1
ATOM 653 C CA . HIS A 1 79 ? -13.825 9.627 16.624 1.00 54.25 79 HIS A CA 1
ATOM 654 C C . HIS A 1 79 ? -13.384 9.297 18.061 1.00 54.25 79 HIS A C 1
ATOM 656 O O . HIS A 1 79 ? -13.909 8.342 18.629 1.00 54.25 79 HIS A O 1
ATOM 662 N N . PHE A 1 80 ? -12.453 10.063 18.644 1.00 52.19 80 PHE A N 1
ATOM 663 C CA . PHE A 1 80 ? -11.903 9.829 19.989 1.00 52.19 80 PHE A CA 1
ATOM 664 C C . PHE A 1 80 ? -12.162 10.980 20.974 1.00 52.19 80 PHE A C 1
ATOM 666 O O . PHE A 1 80 ? -12.003 10.795 22.175 1.00 52.19 80 PHE A O 1
ATOM 673 N N . SER A 1 81 ? -12.613 12.144 20.498 1.00 49.22 81 SER A N 1
ATOM 674 C CA . SER A 1 81 ? -13.098 13.243 21.339 1.00 49.22 81 SER A CA 1
ATOM 675 C C . SER A 1 81 ? -14.563 13.015 21.749 1.00 49.22 81 SER A C 1
ATOM 677 O O . SER A 1 81 ? -15.470 13.656 21.209 1.00 49.22 81 SER A O 1
ATOM 679 N N . ARG A 1 82 ? -14.821 12.062 22.646 1.00 48.16 82 ARG A N 1
ATOM 680 C CA . ARG A 1 82 ? -16.126 11.897 23.302 1.00 48.16 82 ARG A CA 1
ATOM 681 C C . ARG A 1 82 ? -15.965 11.537 24.765 1.00 48.16 82 ARG A C 1
ATOM 683 O O . ARG A 1 82 ? -15.198 10.593 25.041 1.00 48.16 82 ARG A O 1
#

Solvent-accessible surface area (backbone atoms only — not comparable to full-atom values): 5201 Å² total; per-residue (Å²): 136,84,56,79,88,52,82,45,78,45,60,60,47,55,62,77,59,50,41,79,39,86,98,49,101,37,33,31,41,90,81,75,45,63,37,86,50,78,42,72,78,60,46,75,80,45,79,47,80,43,83,100,51,31,38,39,31,33,33,36,57,88,72,34,76,49,80,45,79,46,73,59,56,79,90,76,38,80,90,66,72,122

Sequence (82 aa):
LQLVNAHNKFLVFDFLTLKLIPHESTISSRKERHLSRAETMAIVVSRDFKHNRFIRFDIDDGTCFIPYILWINQETSCHFSR

Mean predicted aligned error: 8.91 Å

Organism: Solanum verrucosum (NCBI:txid315347)

InterPro domains:
  IPR012340 Nucleic acid-binding, OB-fold [G3DSA:2.40.50.140] (2-81)

Nearest PDB structures (foldseek):
  5xix-assembly2_C  TM=7.825E-01  e=1.724E-01  Homo sapiens
  8tc7-assembly2_B  TM=7.691E-01  e=1.949E-01  Homo sapiens
  8tc8-assembly2_B  TM=7.629E-01  e=2.342E-01  Homo sapiens
  8tc7-assembly2_C  TM=7.682E-01  e=2.647E-01  Homo sapiens
  8tc9-assembly2_C  TM=7.607E-01  e=2.490E-01  Homo sapiens

Secondary structure (DSSP, 8-state):
---TT--EE--HHHHTT-EE-TTSS-EE-TT--EES-EE---EEEEEEEETTTEEEEEEE-SS-EEEEEEE--TTT-TTT--

Foldseek 3Di:
DQPPPDAEEDAPVQVVQWDDDPPDPWIQGPVRHTDPHYDYDFDFPDWDDDPQFWIWTWTHRPPDIDIDTGGDDCVPDPVNPD

Radius of gyration: 15.23 Å; Cα contacts (8 Å, |Δi|>4): 132; chains: 1; bounding box: 38×23×34 Å